Protein AF-A0A7K7WVI0-F1 (afdb_monomer_lite)

Organism: NCBI:txid2585813

Foldseek 3Di:
DVVVVVVVVVVVVVVVVVVVVVVCVVCCVVPVDDDDDDDDWDWDADPPDPDPDPDGPDDTDTDDDPDDD

pLDDT: mean 83.18, std 12.25, range [58.09, 98.62]

InterPro domains:
  IPR009617 Seipin [PF06775] (15-66)

Secondary structure (DSSP, 8-state):
-HHHHHHHHHHHHHHHHHHHHHHHHHH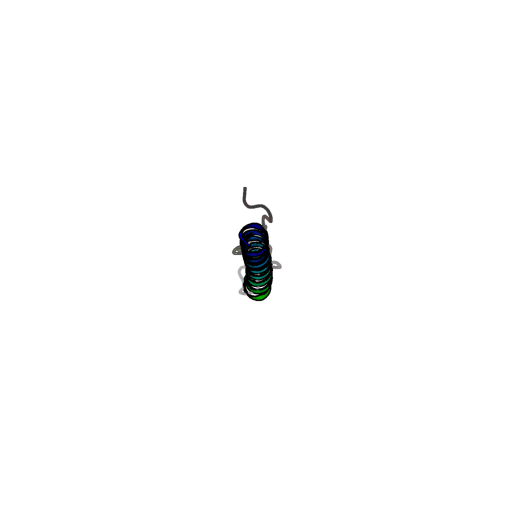HHHHS-----------B----SS--SSS-SS--B----SS--

Structure (mmCIF, N/CA/C/O backbone):
data_AF-A0A7K7WVI0-F1
#
_entry.id   AF-A0A7K7WVI0-F1
#
loop_
_atom_site.group_PDB
_atom_site.id
_atom_site.type_symbol
_atom_site.label_atom_id
_atom_site.label_alt_id
_atom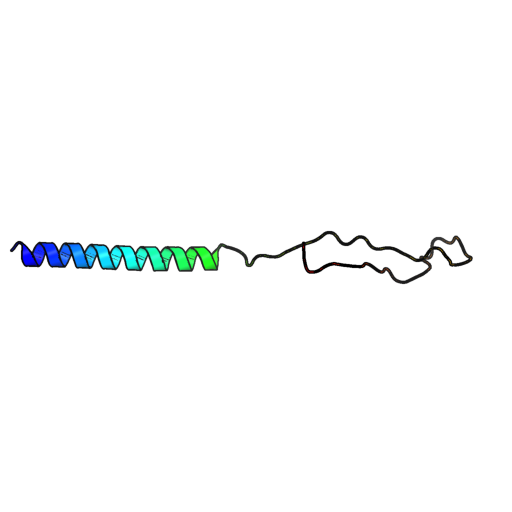_site.label_comp_id
_atom_site.label_asym_id
_atom_site.label_entity_id
_atom_site.label_seq_id
_atom_site.pdbx_PDB_ins_code
_atom_site.Cartn_x
_atom_site.Cartn_y
_atom_site.Cartn_z
_atom_site.occupancy
_atom_site.B_iso_or_equiv
_atom_site.auth_seq_id
_atom_site.auth_comp_id
_atom_site.auth_asym_id
_atom_site.auth_atom_id
_atom_site.pdbx_PDB_model_num
ATOM 1 N N . ARG A 1 1 ? -26.205 -5.877 32.564 1.00 72.31 1 ARG A N 1
ATOM 2 C CA . ARG A 1 1 ? -26.634 -6.363 31.225 1.00 72.31 1 ARG A CA 1
ATOM 3 C C . ARG A 1 1 ? -26.144 -5.447 30.100 1.00 72.31 1 ARG A C 1
ATOM 5 O O . ARG A 1 1 ? -25.415 -5.936 29.252 1.00 72.31 1 ARG A O 1
ATOM 12 N N . ALA A 1 2 ? -26.436 -4.140 30.139 1.00 87.19 2 ALA A N 1
ATOM 13 C CA . ALA A 1 2 ? -25.990 -3.179 29.117 1.00 87.19 2 ALA A CA 1
ATOM 14 C C . ALA A 1 2 ? -24.457 -3.079 28.963 1.00 87.19 2 ALA A C 1
ATOM 16 O O . ALA A 1 2 ? -23.960 -3.124 27.846 1.00 87.19 2 ALA A O 1
ATOM 17 N N . ALA A 1 3 ? -23.701 -3.037 30.069 1.00 90.31 3 ALA A N 1
ATOM 18 C CA . ALA A 1 3 ? -22.234 -2.964 30.023 1.00 90.31 3 ALA A CA 1
ATOM 19 C C . ALA A 1 3 ? -21.586 -4.175 29.325 1.00 90.31 3 ALA A C 1
ATOM 21 O O . ALA A 1 3 ? -20.674 -4.010 28.524 1.00 90.31 3 ALA A O 1
ATOM 22 N N . LEU A 1 4 ? -22.100 -5.386 29.575 1.00 93.75 4 LEU A N 1
ATOM 23 C CA . LEU A 1 4 ? -21.629 -6.600 28.905 1.00 93.75 4 LEU A CA 1
ATOM 24 C C . LEU A 1 4 ? -21.942 -6.562 27.404 1.00 93.75 4 LEU A C 1
ATOM 26 O O . LEU A 1 4 ? -21.089 -6.903 26.597 1.00 93.75 4 LEU A O 1
ATOM 30 N N . GLN A 1 5 ? -23.143 -6.117 27.022 1.00 93.25 5 GLN A N 1
ATOM 31 C CA . GLN A 1 5 ? -23.502 -5.987 25.608 1.00 93.25 5 GLN A CA 1
ATOM 32 C C . GLN A 1 5 ? -22.639 -4.946 24.893 1.00 93.25 5 GLN A C 1
ATOM 34 O O . GLN A 1 5 ? -22.158 -5.216 23.799 1.00 93.25 5 GLN A O 1
ATOM 39 N N . ALA A 1 6 ? -22.385 -3.797 25.522 1.00 95.62 6 ALA A N 1
ATOM 40 C CA . ALA A 1 6 ? -21.481 -2.787 24.985 1.00 95.62 6 ALA A CA 1
ATOM 41 C C . ALA A 1 6 ? -20.051 -3.330 24.829 1.00 95.62 6 ALA A C 1
ATOM 43 O O . ALA A 1 6 ? -19.447 -3.150 23.777 1.00 95.62 6 ALA A O 1
ATOM 44 N N . ALA A 1 7 ? -19.537 -4.059 25.825 1.00 96.38 7 ALA A N 1
ATOM 45 C CA . ALA A 1 7 ? -18.222 -4.692 25.747 1.00 96.38 7 ALA A CA 1
ATOM 46 C C . ALA A 1 7 ? -18.138 -5.710 24.598 1.00 96.38 7 ALA A C 1
ATOM 48 O O . ALA A 1 7 ? -17.184 -5.683 23.828 1.00 96.38 7 ALA A O 1
ATOM 49 N N . VAL A 1 8 ? -19.160 -6.556 24.428 1.00 96.94 8 VAL A N 1
ATOM 50 C CA . VAL A 1 8 ? -19.224 -7.527 23.322 1.00 96.94 8 VAL A CA 1
ATOM 51 C C . VAL A 1 8 ? -19.252 -6.823 21.965 1.00 96.94 8 VAL A C 1
ATOM 53 O O . VAL A 1 8 ? -18.529 -7.235 21.062 1.00 96.94 8 VAL A O 1
ATOM 56 N N . LEU A 1 9 ? -20.031 -5.747 21.817 1.00 97.00 9 LEU A N 1
ATOM 57 C CA . LEU A 1 9 ? -20.094 -4.970 20.574 1.00 97.00 9 LEU A CA 1
ATOM 58 C C . LEU A 1 9 ? -18.756 -4.297 20.249 1.00 97.00 9 LEU A C 1
ATOM 60 O O . LEU A 1 9 ? -18.303 -4.359 19.108 1.00 97.00 9 LEU A O 1
ATOM 64 N N . LEU A 1 10 ? -18.104 -3.697 21.247 1.00 97.12 10 LEU A N 1
ATOM 65 C CA . LEU A 1 10 ? -16.792 -3.071 21.080 1.00 97.12 10 LEU A CA 1
ATOM 66 C C . LEU A 1 10 ? -15.719 -4.104 20.726 1.00 97.12 10 LEU A C 1
ATOM 68 O O . LEU A 1 10 ? -14.946 -3.881 19.798 1.00 97.12 10 LEU A O 1
ATOM 72 N N . CYS A 1 11 ? -15.697 -5.251 21.409 1.00 97.44 11 CYS A N 1
ATOM 73 C CA . CYS A 1 11 ? -14.781 -6.343 21.092 1.00 97.44 11 CYS A CA 1
ATOM 74 C C . CYS A 1 11 ? -15.017 -6.890 19.682 1.00 97.44 11 CYS A C 1
ATOM 76 O O . CYS A 1 11 ? -14.060 -7.049 18.930 1.00 97.44 11 CYS A O 1
ATOM 78 N N . ALA A 1 12 ? -16.270 -7.143 19.296 1.00 97.69 12 ALA A N 1
ATOM 79 C CA . ALA A 1 12 ? -16.600 -7.617 17.956 1.00 97.69 12 ALA A CA 1
ATOM 80 C C . ALA A 1 12 ? -16.180 -6.602 16.882 1.00 97.69 12 ALA A C 1
ATOM 82 O O . ALA A 1 12 ? -15.553 -6.980 15.896 1.00 97.69 12 ALA A O 1
ATOM 83 N N . GLY A 1 13 ? -16.452 -5.312 17.099 1.00 98.38 13 GLY A N 1
ATOM 84 C CA . GLY A 1 13 ? -16.017 -4.241 16.204 1.00 98.38 13 GLY A CA 1
ATOM 85 C C . GLY A 1 13 ? -14.495 -4.169 16.075 1.00 98.38 13 GLY A C 1
ATOM 86 O O . GLY A 1 13 ? -13.977 -4.121 14.963 1.00 98.38 13 GLY A O 1
ATOM 87 N N . ALA A 1 14 ? -13.767 -4.234 17.192 1.00 98.06 14 ALA A N 1
ATOM 88 C CA . ALA A 1 14 ? -12.307 -4.229 17.193 1.00 98.06 14 ALA A CA 1
ATOM 89 C C . ALA A 1 14 ? -11.721 -5.440 16.452 1.00 98.06 14 ALA A C 1
ATOM 91 O O . ALA A 1 14 ? -10.788 -5.280 15.669 1.00 98.06 14 ALA A O 1
ATOM 92 N N . LEU A 1 15 ? -12.290 -6.634 16.650 1.00 98.12 15 LEU A N 1
ATOM 93 C CA . LEU A 1 15 ? -11.881 -7.845 15.938 1.00 98.12 15 LEU A CA 1
ATOM 94 C C . LEU A 1 15 ? -12.154 -7.736 14.436 1.00 98.12 15 LEU A C 1
ATOM 96 O O . LEU A 1 15 ? -11.284 -8.071 13.641 1.00 98.12 15 LEU A O 1
ATOM 100 N N . LEU A 1 16 ? -13.320 -7.225 14.036 1.00 98.31 16 LEU A N 1
ATOM 101 C CA . LEU A 1 16 ? -13.658 -7.015 12.626 1.00 98.31 16 LEU A CA 1
ATOM 102 C C . LEU A 1 16 ? -12.724 -6.003 11.955 1.00 98.31 16 LEU A C 1
ATOM 104 O O . LEU A 1 16 ? -12.291 -6.238 10.829 1.00 98.31 16 LEU A O 1
ATOM 108 N N . LEU A 1 17 ? -12.386 -4.910 12.644 1.00 98.19 17 LEU A N 1
ATOM 109 C CA . LEU A 1 17 ? -11.419 -3.920 12.161 1.00 98.19 17 LEU A CA 1
ATOM 110 C C . LEU A 1 17 ? -10.015 -4.518 12.020 1.00 98.19 17 LEU A C 1
ATOM 112 O O . LEU A 1 17 ? -9.324 -4.262 11.038 1.00 98.19 17 LEU A O 1
ATOM 116 N N . TRP A 1 18 ? -9.594 -5.341 12.978 1.00 98.62 18 TRP A N 1
ATOM 117 C CA . TRP A 1 18 ? -8.312 -6.036 12.898 1.00 98.62 18 TRP A CA 1
ATOM 118 C C . TRP A 1 18 ? -8.271 -7.021 11.729 1.00 98.62 18 TRP A C 1
ATOM 120 O O . TRP A 1 18 ? -7.311 -7.035 10.959 1.00 98.62 18 TRP A O 1
ATOM 130 N N . LEU A 1 19 ? -9.324 -7.825 11.578 1.00 98.25 19 LEU A N 1
ATOM 131 C CA . LEU A 1 19 ? -9.452 -8.783 10.485 1.00 98.25 19 LEU A CA 1
ATOM 132 C C . LEU A 1 19 ? -9.458 -8.077 9.130 1.00 98.25 19 LEU A C 1
ATOM 134 O O . LEU A 1 19 ? -8.762 -8.525 8.224 1.00 98.25 19 LEU A O 1
ATOM 138 N N . SER A 1 20 ? -10.187 -6.967 8.986 1.00 97.94 20 SER A N 1
ATOM 139 C CA . SER A 1 20 ? -10.224 -6.215 7.730 1.00 97.94 20 SER A CA 1
ATOM 140 C C . SER A 1 20 ? -8.859 -5.627 7.370 1.00 97.94 20 SER A C 1
ATOM 142 O O . SER A 1 20 ? -8.451 -5.730 6.215 1.00 97.94 20 SER A O 1
ATOM 144 N N . ALA A 1 21 ? -8.120 -5.083 8.344 1.00 97.62 21 ALA A N 1
ATOM 145 C CA . ALA A 1 21 ? -6.778 -4.548 8.132 1.00 97.62 21 ALA A CA 1
ATOM 146 C C . ALA A 1 21 ? -5.778 -5.635 7.709 1.00 97.62 21 ALA A C 1
ATOM 148 O O . ALA A 1 21 ? -5.033 -5.442 6.746 1.00 97.62 21 ALA A O 1
ATOM 149 N N . PHE A 1 22 ? -5.788 -6.793 8.381 1.00 97.69 22 PHE A N 1
ATOM 150 C CA . PHE A 1 22 ? -4.961 -7.937 7.987 1.00 97.69 22 PHE A CA 1
ATOM 151 C C . PHE A 1 22 ? -5.300 -8.418 6.583 1.00 97.69 22 PHE A C 1
ATOM 153 O O . PHE A 1 22 ? -4.406 -8.581 5.757 1.00 97.69 22 PHE A O 1
ATOM 160 N N . LEU A 1 23 ? -6.590 -8.620 6.311 1.00 96.38 23 LEU A N 1
ATOM 161 C CA . LEU A 1 23 ? -7.070 -9.122 5.033 1.00 96.38 23 LEU A CA 1
ATOM 162 C C . LEU A 1 23 ? -6.674 -8.171 3.896 1.00 96.38 23 LEU A C 1
ATOM 164 O O . LEU A 1 23 ? -6.139 -8.610 2.880 1.00 96.38 23 LEU A O 1
ATOM 168 N N . TYR A 1 24 ? -6.872 -6.865 4.099 1.00 95.81 24 TYR A N 1
ATOM 169 C CA . TYR A 1 24 ? -6.442 -5.835 3.161 1.00 95.81 24 TYR A CA 1
ATOM 170 C C . TYR A 1 24 ? -4.932 -5.882 2.933 1.00 95.81 24 TYR A C 1
ATOM 172 O O . TYR A 1 24 ? -4.502 -5.919 1.787 1.00 95.81 24 TYR A O 1
ATOM 180 N N . GLY A 1 25 ? -4.128 -5.923 3.999 1.00 95.19 25 GLY A N 1
ATOM 181 C CA . GLY A 1 25 ? -2.673 -5.971 3.894 1.00 95.19 25 GLY A CA 1
ATOM 182 C C . GLY A 1 25 ? -2.195 -7.198 3.121 1.00 95.19 25 GLY A C 1
ATOM 183 O O . GLY A 1 25 ? -1.449 -7.062 2.156 1.00 95.19 25 GLY A O 1
ATOM 184 N N . THR A 1 26 ? -2.660 -8.391 3.491 1.00 95.44 26 THR A N 1
ATOM 185 C CA . THR A 1 26 ? -2.271 -9.633 2.815 1.00 95.44 26 THR A CA 1
ATOM 186 C C . THR A 1 26 ? -2.672 -9.614 1.345 1.00 95.44 26 THR A C 1
ATOM 188 O O . THR A 1 26 ? -1.825 -9.875 0.495 1.00 95.44 26 THR A O 1
ATOM 191 N N . PHE A 1 27 ? -3.914 -9.245 1.012 1.00 94.75 27 PHE A N 1
ATOM 192 C CA . PHE A 1 27 ? -4.326 -9.150 -0.389 1.00 94.75 27 PHE A CA 1
ATOM 193 C C . PHE A 1 27 ? -3.546 -8.081 -1.150 1.00 94.75 27 PHE A C 1
ATOM 195 O O . PHE A 1 27 ? -3.095 -8.330 -2.264 1.00 94.75 27 PHE A O 1
ATOM 202 N N . TYR A 1 28 ? -3.335 -6.914 -0.553 1.00 92.44 28 TYR A N 1
ATOM 203 C CA . TYR A 1 28 ? -2.548 -5.860 -1.169 1.00 92.44 28 TYR A CA 1
ATOM 204 C C . TYR A 1 28 ? -1.141 -6.364 -1.501 1.00 92.44 28 TYR A C 1
ATOM 206 O O . TYR A 1 28 ? -0.735 -6.293 -2.650 1.00 92.44 28 TYR A O 1
ATOM 214 N N . TYR A 1 29 ? -0.425 -6.965 -0.552 1.00 89.81 29 TYR A N 1
ATOM 215 C CA . TYR A 1 29 ? 0.942 -7.437 -0.793 1.00 89.81 29 TYR A CA 1
ATOM 216 C C . TYR A 1 29 ? 1.035 -8.679 -1.685 1.00 89.81 29 TYR A C 1
ATOM 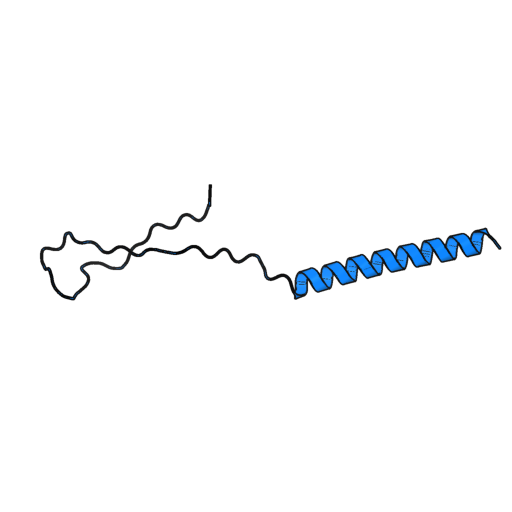218 O O . TYR A 1 29 ? 2.028 -8.840 -2.388 1.00 89.81 29 TYR A O 1
ATOM 226 N N . SER A 1 30 ? 0.040 -9.567 -1.668 1.00 91.38 30 SER A N 1
ATOM 227 C CA . SER A 1 30 ? 0.044 -10.747 -2.539 1.00 91.38 30 SER A CA 1
ATOM 228 C C . SER A 1 30 ? -0.308 -10.422 -3.990 1.00 91.38 30 SER A C 1
ATOM 230 O O . SER A 1 30 ? 0.139 -11.141 -4.880 1.00 91.38 30 SER A O 1
ATOM 232 N N . TYR A 1 31 ? -1.107 -9.378 -4.237 1.00 86.44 31 TYR A N 1
ATOM 233 C CA . TYR A 1 31 ? -1.663 -9.105 -5.566 1.00 86.44 31 TYR A CA 1
ATOM 234 C C . TYR A 1 31 ? -1.217 -7.785 -6.188 1.00 86.44 31 TYR A C 1
ATOM 236 O O . TYR A 1 31 ? -1.227 -7.693 -7.414 1.00 86.44 31 TYR A O 1
ATOM 244 N N . MET A 1 32 ? -0.822 -6.770 -5.412 1.00 84.38 32 MET A N 1
ATOM 245 C CA . MET A 1 32 ? -0.178 -5.592 -5.992 1.00 84.38 32 MET A CA 1
ATOM 246 C C . MET A 1 32 ? 1.266 -5.950 -6.334 1.00 84.38 32 MET A C 1
ATOM 248 O O . MET A 1 32 ? 2.070 -6.175 -5.424 1.00 84.38 32 MET A O 1
ATOM 252 N N . PRO A 1 33 ? 1.630 -5.999 -7.627 1.00 74.81 33 PRO A N 1
ATOM 253 C CA . PRO A 1 33 ? 3.019 -6.169 -7.996 1.00 74.81 33 PRO A CA 1
ATOM 254 C C . PRO A 1 33 ? 3.824 -4.968 -7.499 1.00 74.81 33 PRO A C 1
ATOM 256 O O . PRO A 1 33 ? 3.340 -3.832 -7.469 1.00 74.81 33 PRO A O 1
ATOM 259 N N . ALA A 1 34 ? 5.081 -5.217 -7.136 1.00 74.50 34 ALA A N 1
ATOM 260 C CA . ALA A 1 34 ? 6.027 -4.140 -6.898 1.00 74.50 34 ALA A CA 1
ATOM 261 C C . ALA A 1 34 ? 6.068 -3.231 -8.135 1.00 74.50 34 ALA A C 1
ATOM 263 O O . ALA A 1 34 ? 6.120 -3.720 -9.265 1.00 74.50 34 ALA A O 1
ATOM 264 N N . VAL A 1 35 ? 6.021 -1.914 -7.921 1.00 72.31 35 VAL A N 1
ATOM 265 C CA . VAL A 1 35 ? 6.032 -0.926 -9.004 1.00 72.31 35 VAL A CA 1
ATOM 266 C C . VAL A 1 35 ? 7.274 -1.117 -9.879 1.00 72.31 35 VAL A C 1
ATOM 268 O O . VAL A 1 35 ? 8.386 -0.752 -9.508 1.00 72.31 35 VAL A O 1
ATOM 271 N N . SER A 1 36 ? 7.097 -1.722 -11.051 1.00 68.50 36 SER A N 1
ATOM 272 C CA . SER A 1 36 ? 8.167 -1.913 -12.025 1.00 68.50 36 SER A CA 1
ATOM 273 C C . SER A 1 36 ? 8.107 -0.783 -13.046 1.00 68.50 36 SER A C 1
ATOM 275 O O . SER A 1 36 ? 7.240 -0.764 -13.923 1.00 68.50 36 SER A O 1
ATOM 277 N N . PHE A 1 37 ? 9.016 0.181 -12.927 1.00 68.81 37 PHE A N 1
ATOM 278 C CA . PHE A 1 37 ? 9.145 1.252 -13.908 1.00 68.81 37 PHE A CA 1
ATOM 279 C C . PHE A 1 37 ? 9.891 0.730 -15.142 1.00 68.81 37 PHE A C 1
ATOM 281 O O . PHE A 1 37 ? 11.079 0.424 -15.068 1.00 68.81 37 PHE A O 1
ATOM 288 N N . SER A 1 38 ? 9.192 0.625 -16.274 1.00 71.69 38 SER A N 1
ATOM 289 C CA . SER A 1 38 ? 9.809 0.374 -17.579 1.00 71.69 38 SER A CA 1
ATOM 290 C C . SER A 1 38 ? 9.780 1.661 -18.404 1.00 71.69 38 SER A C 1
ATOM 292 O O . SER A 1 38 ? 8.734 2.291 -18.562 1.00 71.69 38 SER A O 1
ATOM 294 N N . SER A 1 39 ? 10.942 2.086 -18.902 1.00 76.81 39 SER A N 1
ATOM 295 C CA . SER A 1 39 ? 11.064 3.208 -19.833 1.00 76.81 39 SER A CA 1
ATOM 296 C C . SER A 1 39 ? 11.631 2.722 -21.171 1.00 76.81 39 SER A C 1
ATOM 298 O O . SER A 1 39 ? 12.490 1.836 -21.190 1.00 76.81 39 SER A O 1
ATOM 300 N N . PRO A 1 40 ? 11.146 3.255 -22.308 1.00 77.75 40 PRO A N 1
ATOM 301 C CA . PRO A 1 40 ? 11.664 2.882 -23.617 1.00 77.75 40 PRO A CA 1
ATOM 302 C C . PRO A 1 40 ? 13.115 3.357 -23.771 1.00 77.75 40 PRO A C 1
ATOM 304 O O . PRO A 1 40 ? 13.427 4.522 -23.524 1.00 77.75 40 PRO A O 1
ATOM 307 N N . VAL A 1 41 ? 13.999 2.454 -24.205 1.00 82.12 41 VAL A N 1
ATOM 308 C CA . VAL A 1 41 ? 15.415 2.743 -24.469 1.00 82.12 41 VAL A CA 1
ATOM 309 C C . VAL A 1 41 ? 15.638 2.800 -25.977 1.00 82.12 41 VAL A C 1
ATOM 311 O O . VAL A 1 41 ? 15.429 1.817 -26.685 1.00 82.12 41 VAL A O 1
ATOM 314 N N . HIS A 1 42 ? 16.069 3.958 -26.477 1.00 82.00 42 HIS A N 1
ATOM 315 C CA . HIS A 1 42 ? 16.398 4.145 -27.890 1.00 82.00 42 HIS A CA 1
ATOM 316 C C . HIS A 1 42 ? 17.908 4.032 -28.101 1.00 82.00 42 HIS A C 1
ATOM 318 O O . HIS A 1 42 ? 18.657 4.958 -27.788 1.00 82.00 42 HIS A O 1
ATOM 324 N N . TYR A 1 43 ? 18.349 2.903 -28.654 1.00 83.31 43 TYR A N 1
ATOM 325 C CA . TYR A 1 43 ? 19.751 2.678 -28.992 1.00 83.31 43 TYR A CA 1
ATOM 326 C C . TYR A 1 43 ? 20.184 3.540 -30.180 1.00 83.31 43 TYR A C 1
ATOM 328 O O . TYR A 1 43 ? 19.472 3.673 -31.177 1.00 83.31 43 TYR A O 1
ATOM 336 N N . ARG A 1 44 ? 21.370 4.130 -30.067 1.00 80.88 44 ARG A N 1
ATOM 337 C CA . ARG A 1 44 ? 22.035 4.889 -31.121 1.00 80.88 44 ARG A CA 1
ATOM 338 C C . ARG A 1 44 ? 23.376 4.237 -31.436 1.00 80.88 44 ARG A C 1
ATOM 340 O O . ARG A 1 44 ? 24.066 3.731 -30.548 1.00 80.88 44 ARG A O 1
ATOM 347 N N . PHE A 1 45 ? 23.728 4.284 -32.713 1.00 79.62 45 PHE A N 1
ATOM 348 C CA . PHE A 1 45 ? 24.996 3.807 -33.245 1.00 79.62 45 PHE A CA 1
ATOM 349 C C . PHE A 1 45 ? 25.758 4.986 -33.834 1.00 79.62 45 PHE A C 1
ATOM 351 O O . PHE A 1 45 ? 25.150 5.938 -34.330 1.00 79.62 45 PHE A O 1
ATOM 358 N N . ARG A 1 46 ? 27.086 4.937 -33.756 1.00 75.25 46 ARG A N 1
ATOM 359 C CA . ARG A 1 46 ? 27.949 5.951 -34.357 1.00 75.25 46 ARG A CA 1
ATOM 360 C C . ARG A 1 46 ? 27.895 5.836 -35.880 1.00 75.25 46 ARG A C 1
ATOM 362 O O . ARG A 1 46 ? 27.919 4.733 -36.417 1.00 75.25 46 ARG A O 1
ATOM 369 N N . THR A 1 47 ? 27.839 6.975 -36.560 1.00 75.38 47 THR A N 1
ATOM 370 C CA . THR A 1 47 ? 27.784 7.066 -38.031 1.00 75.38 47 THR A CA 1
ATOM 371 C C . THR A 1 47 ? 29.038 7.706 -38.633 1.00 75.38 47 THR A C 1
ATOM 373 O O . THR A 1 47 ? 29.064 7.991 -39.822 1.00 75.38 47 THR A O 1
ATOM 376 N N . ASP A 1 48 ? 30.066 7.980 -37.828 1.00 73.69 48 ASP A N 1
ATOM 377 C CA . ASP A 1 48 ? 31.316 8.656 -38.213 1.00 73.69 48 ASP A CA 1
ATOM 378 C C . ASP A 1 48 ? 32.432 7.689 -38.651 1.00 73.69 48 ASP A C 1
ATOM 380 O O . ASP A 1 48 ? 33.598 8.063 -38.761 1.00 73.69 48 ASP A O 1
ATOM 384 N N . CYS A 1 49 ? 32.079 6.439 -38.932 1.00 68.06 49 CYS A N 1
ATOM 385 C CA . CYS A 1 49 ? 32.946 5.476 -39.593 1.00 68.06 49 CYS A CA 1
ATOM 386 C C . CYS A 1 49 ? 32.928 5.705 -41.112 1.00 68.06 49 CYS A C 1
ATOM 388 O O . CYS A 1 49 ? 31.878 5.852 -41.730 1.00 68.06 49 CYS A O 1
ATOM 390 N N . GLY A 1 50 ? 34.094 5.686 -41.753 1.00 67.81 50 GLY A N 1
ATOM 391 C CA . GLY A 1 50 ? 34.220 5.913 -43.198 1.00 67.81 50 GLY A CA 1
ATOM 392 C C . GLY A 1 50 ? 33.696 4.788 -44.106 1.00 67.81 50 GLY A C 1
ATOM 393 O O . GLY A 1 50 ? 34.004 4.810 -45.293 1.00 67.81 50 GLY A O 1
ATOM 394 N N . SER A 1 51 ? 32.957 3.797 -43.590 1.00 63.75 51 SER A N 1
ATOM 395 C CA . SER A 1 51 ? 32.489 2.637 -44.362 1.00 63.75 51 SER A CA 1
ATOM 396 C C . SER A 1 51 ? 30.974 2.444 -44.207 1.00 63.75 51 SER A C 1
ATOM 398 O O . SER A 1 51 ? 30.528 1.975 -43.158 1.00 63.75 51 SER A O 1
ATOM 400 N N . PRO A 1 52 ? 30.164 2.787 -45.226 1.00 60.09 52 PRO A N 1
ATOM 401 C CA . PRO A 1 52 ? 28.728 2.530 -45.245 1.00 60.09 52 PRO A CA 1
ATOM 402 C C . PRO A 1 52 ? 28.471 1.061 -45.626 1.00 60.09 52 PRO A C 1
ATOM 404 O O . PRO A 1 52 ? 28.014 0.756 -46.725 1.00 60.09 52 PRO A O 1
ATOM 407 N N . GLY A 1 53 ? 28.846 0.136 -44.743 1.00 62.88 53 GLY A N 1
ATOM 408 C CA . GLY A 1 53 ? 28.534 -1.289 -44.859 1.00 62.88 53 GLY A CA 1
ATOM 409 C C . GLY A 1 53 ? 27.298 -1.683 -44.034 1.00 62.88 53 GLY A C 1
ATOM 410 O O . GLY A 1 53 ? 26.822 -0.887 -43.228 1.00 62.88 53 GLY A O 1
ATOM 411 N N . PRO A 1 54 ? 26.782 -2.917 -44.186 1.00 62.41 54 PRO A N 1
ATOM 412 C CA . PRO A 1 54 ? 25.718 -3.461 -43.330 1.00 62.41 54 PRO A CA 1
ATOM 413 C C . PRO A 1 54 ? 26.166 -3.695 -41.872 1.00 62.41 54 PRO A C 1
ATOM 415 O O . PRO A 1 54 ? 25.333 -3.946 -41.005 1.00 62.41 54 PRO A O 1
ATOM 418 N N . GLU A 1 55 ? 27.472 -3.608 -41.608 1.00 65.00 55 GLU A N 1
ATOM 419 C CA . GLU A 1 55 ? 28.087 -3.748 -40.290 1.00 65.00 55 GLU A CA 1
ATOM 420 C C . GLU A 1 55 ? 27.947 -2.450 -39.485 1.00 65.00 55 GLU A C 1
ATOM 422 O O . GLU A 1 55 ? 28.366 -1.374 -39.919 1.00 65.00 55 GLU A O 1
ATOM 427 N N . LEU A 1 56 ? 27.355 -2.543 -38.293 1.00 66.44 56 LEU A N 1
ATOM 428 C CA . LEU A 1 56 ? 27.177 -1.396 -37.410 1.00 66.44 56 LEU A CA 1
ATOM 429 C C . LEU A 1 56 ? 28.538 -0.954 -36.861 1.00 66.44 56 LEU A C 1
ATOM 431 O O . LEU A 1 56 ? 29.271 -1.727 -36.252 1.00 66.44 56 LEU A O 1
ATOM 435 N N . CYS A 1 57 ? 28.855 0.323 -37.037 1.00 68.31 57 CYS A N 1
ATOM 436 C CA . CYS A 1 57 ? 30.186 0.867 -36.774 1.00 68.31 57 CYS A CA 1
ATOM 437 C C . CYS A 1 57 ? 30.585 1.002 -35.301 1.00 68.31 57 CYS A C 1
ATOM 439 O O . CYS A 1 57 ? 31.705 1.410 -34.992 1.00 68.31 57 CYS A O 1
ATOM 441 N N . SER A 1 58 ? 29.674 0.706 -34.380 1.00 73.50 58 SER A N 1
ATOM 442 C CA . SER A 1 58 ? 29.937 0.743 -32.950 1.00 73.50 58 SER A CA 1
ATOM 443 C C . SER A 1 58 ? 28.996 -0.191 -32.209 1.00 73.50 58 SER A C 1
ATOM 445 O O . SER A 1 58 ? 27.924 -0.546 -32.699 1.00 73.50 58 SER A O 1
ATOM 447 N N . PHE A 1 59 ? 29.345 -0.504 -30.965 1.00 81.56 59 PHE A N 1
ATOM 448 C CA . PHE A 1 59 ? 28.387 -1.087 -30.035 1.00 81.56 59 PHE A CA 1
ATOM 449 C C . PHE A 1 59 ? 27.205 -0.121 -29.789 1.00 81.56 59 PHE A C 1
ATOM 451 O O . PHE A 1 59 ? 27.394 1.102 -29.846 1.00 81.56 59 PHE A O 1
ATOM 458 N N . PRO A 1 60 ? 25.985 -0.643 -29.547 1.00 82.50 60 PRO A N 1
ATOM 459 C CA . PRO A 1 60 ? 24.807 0.171 -29.266 1.00 82.50 60 PRO A CA 1
ATOM 460 C C . PRO A 1 60 ? 24.9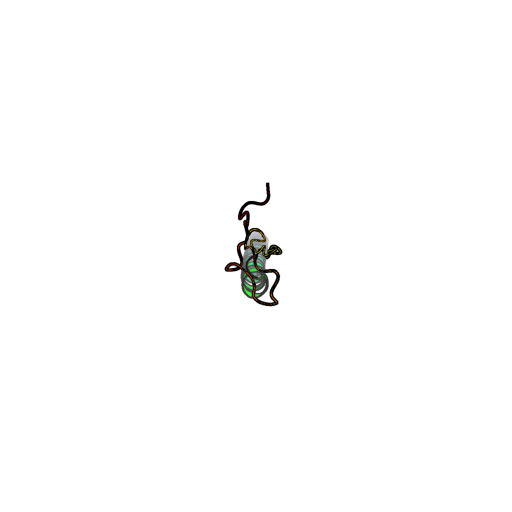85 0.937 -27.959 1.00 82.50 60 PRO A C 1
ATOM 462 O O . PRO A 1 60 ? 25.324 0.35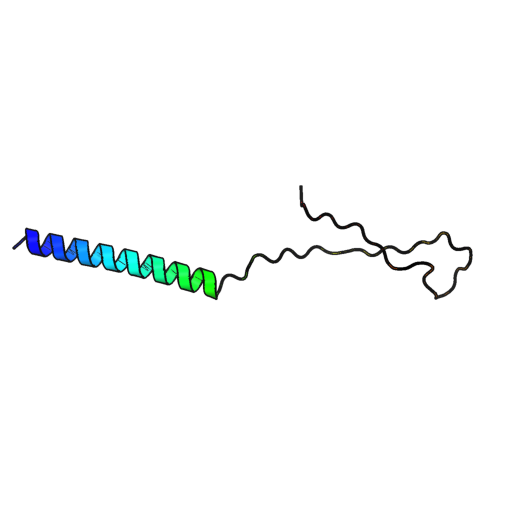5 -26.930 1.00 82.50 60 PRO A O 1
ATOM 465 N N . THR A 1 61 ? 24.698 2.235 -27.979 1.00 82.25 61 THR A N 1
ATOM 466 C CA . THR A 1 61 ? 24.713 3.074 -26.773 1.00 82.25 61 THR A CA 1
ATOM 467 C C . THR A 1 61 ? 23.366 3.757 -26.585 1.00 82.25 61 THR A C 1
ATOM 469 O O . THR A 1 61 ? 22.678 4.080 -27.554 1.00 82.25 61 THR A O 1
ATOM 472 N N . ALA A 1 62 ? 22.955 3.948 -25.334 1.00 84.06 62 ALA A N 1
ATOM 473 C CA . ALA A 1 62 ? 21.740 4.673 -24.991 1.00 84.06 62 ALA A CA 1
ATOM 474 C C . ALA A 1 62 ? 21.930 5.409 -23.663 1.00 84.06 62 ALA A C 1
ATOM 476 O O . ALA A 1 62 ? 22.426 4.830 -22.698 1.00 84.06 62 ALA A O 1
ATOM 477 N N . ASN A 1 63 ? 21.504 6.672 -23.612 1.00 85.56 63 ASN A N 1
ATOM 478 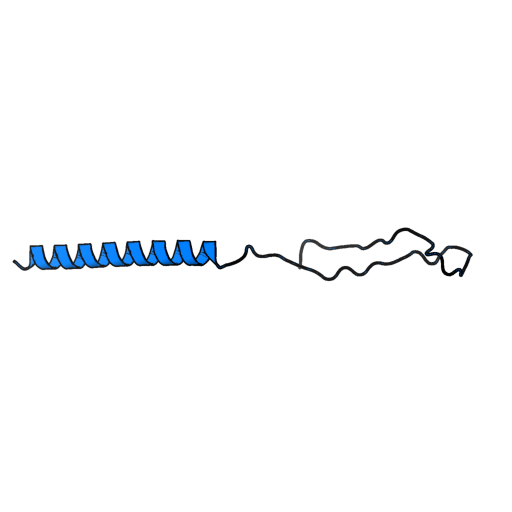C CA . ASN A 1 63 ? 21.450 7.440 -22.373 1.00 85.56 63 ASN A CA 1
ATOM 479 C C . ASN A 1 63 ? 20.066 7.265 -21.753 1.00 85.56 63 ASN A C 1
ATOM 481 O O . ASN A 1 63 ? 19.066 7.681 -22.336 1.00 85.56 63 ASN A O 1
ATOM 485 N N . VAL A 1 64 ? 20.018 6.644 -20.578 1.00 80.06 64 VAL A N 1
ATOM 486 C CA . VAL A 1 64 ? 18.782 6.421 -19.825 1.00 80.06 64 VAL A CA 1
ATOM 487 C C . VAL A 1 64 ? 18.774 7.304 -18.583 1.00 80.06 64 VAL A C 1
ATOM 489 O O . VAL A 1 64 ? 19.757 7.355 -17.846 1.00 80.06 64 VAL A O 1
ATOM 492 N N . SER A 1 65 ? 17.672 8.015 -18.343 1.00 79.12 65 SER A N 1
ATOM 493 C CA . SER A 1 65 ? 17.457 8.742 -17.092 1.00 79.12 65 SER A CA 1
ATOM 494 C C . SER A 1 65 ? 16.632 7.880 -16.137 1.00 79.12 65 SER A C 1
ATOM 496 O O . SER A 1 65 ? 15.528 7.448 -16.466 1.00 79.12 65 SER A O 1
ATOM 498 N N . LEU A 1 66 ? 17.173 7.628 -14.944 1.00 72.31 66 LEU A N 1
ATOM 499 C CA . LEU A 1 66 ? 16.491 6.858 -13.893 1.00 72.31 66 LEU A CA 1
ATOM 500 C C . LEU A 1 66 ? 15.446 7.693 -13.137 1.00 72.31 66 LEU A C 1
ATOM 502 O O . LEU A 1 66 ? 14.563 7.141 -12.490 1.00 72.31 66 LEU A O 1
ATOM 506 N N . VAL A 1 67 ? 15.536 9.021 -13.237 1.00 74.88 67 VAL A N 1
ATOM 507 C CA . VAL A 1 67 ? 14.598 9.968 -12.633 1.00 74.88 67 VAL A CA 1
ATOM 508 C C . VAL A 1 67 ? 13.762 10.586 -13.747 1.00 74.88 67 VAL A C 1
ATOM 510 O O . VAL A 1 67 ? 14.306 11.119 -14.717 1.00 74.88 67 VAL A O 1
ATOM 513 N N . LYS A 1 68 ? 12.439 10.493 -13.621 1.00 65.38 68 LYS A N 1
ATOM 514 C CA . LYS A 1 68 ? 11.492 11.237 -14.452 1.00 65.38 68 LYS A CA 1
ATOM 515 C C . LYS A 1 68 ? 11.185 12.527 -13.688 1.00 65.38 68 LYS A C 1
ATOM 517 O O . LYS A 1 68 ? 10.494 12.465 -12.675 1.00 65.38 68 LYS A O 1
ATOM 522 N N . GLY A 1 69 ? 11.843 13.618 -14.085 1.00 58.09 69 GLY A N 1
ATOM 523 C CA . GLY A 1 69 ? 11.623 14.958 -13.527 1.00 58.09 69 GLY A CA 1
ATOM 524 C C . GLY A 1 69 ? 10.285 15.541 -13.950 1.00 58.09 69 GLY A C 1
ATOM 525 O O . GLY A 1 69 ? 9.795 15.140 -15.031 1.00 58.09 69 GLY A O 1
#

Radius of gyration: 29.94 Å; chains: 1; bounding box: 61×26×76 Å

Sequence (69 aa):
RAALQAAVLLCAGALLLWLSAFLYGTFYYSYMPAVSFSSPVHYRFRTDCGSPGPELCSFPTANVSLVKG